Protein AF-A0AAU9JEW3-F1 (afdb_monomer_lite)

Secondary structure (DSSP, 8-state):
----TTHHHHHHHHHHHHHHHHHHTTSHHHHHHHHHHHHHHHHHTT---TTHHHHHHHHHHHHHHHHHTTSSHHHHHHHHHHHHHHHHHHHHHHHHHHGGG-------HHHHHHHHHHHHHHTTTS---THHHHHHHHHHTT-

Structure (mmCIF, N/CA/C/O backbone):
data_AF-A0AAU9JEW3-F1
#
_entry.id   AF-A0AAU9JEW3-F1
#
loop_
_atom_site.group_PDB
_atom_site.id
_atom_site.type_symbol
_atom_site.label_atom_id
_atom_site.label_alt_id
_atom_site.label_comp_id
_atom_site.label_asym_id
_atom_site.label_entity_id
_atom_site.label_seq_id
_atom_site.p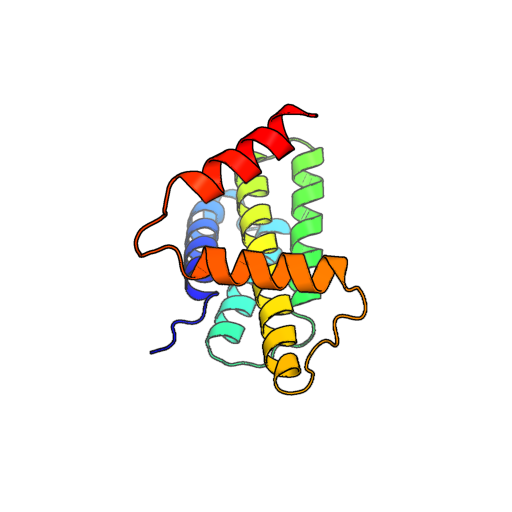dbx_PDB_ins_code
_atom_site.Cartn_x
_atom_site.Cartn_y
_atom_site.Cartn_z
_atom_site.occupancy
_atom_site.B_iso_or_equiv
_atom_site.auth_seq_id
_atom_site.auth_comp_id
_atom_site.auth_asym_id
_atom_site.auth_atom_id
_atom_site.pdbx_PDB_model_num
ATOM 1 N N . MET A 1 1 ? -24.764 0.173 7.557 1.00 39.03 1 MET A N 1
ATOM 2 C CA . MET A 1 1 ? -23.403 -0.131 8.058 1.00 39.03 1 MET A CA 1
ATOM 3 C C . MET A 1 1 ? -22.449 0.927 7.523 1.00 39.03 1 MET A C 1
ATOM 5 O O . MET A 1 1 ? -22.420 1.109 6.314 1.00 39.03 1 MET A O 1
ATOM 9 N N . ASN A 1 2 ? -21.706 1.641 8.375 1.00 51.50 2 ASN A N 1
ATOM 10 C CA . ASN A 1 2 ? -20.639 2.532 7.903 1.00 51.50 2 ASN A CA 1
ATOM 11 C C . ASN A 1 2 ? -19.535 1.662 7.288 1.00 51.50 2 ASN A C 1
ATOM 13 O O . ASN A 1 2 ? -18.776 1.022 8.013 1.00 51.50 2 ASN A O 1
ATOM 17 N N . VAL A 1 3 ? -19.497 1.566 5.959 1.00 65.50 3 VAL A N 1
ATOM 18 C CA . VAL A 1 3 ? -18.464 0.804 5.251 1.00 65.50 3 VAL A CA 1
ATOM 19 C C . VAL A 1 3 ? -17.124 1.476 5.537 1.00 65.50 3 VAL A C 1
ATOM 21 O O . VAL A 1 3 ? -16.977 2.676 5.312 1.00 65.50 3 VAL A O 1
ATOM 24 N N . ASN A 1 4 ? -16.159 0.720 6.071 1.00 74.69 4 ASN A N 1
ATOM 25 C CA . ASN A 1 4 ? -14.820 1.241 6.336 1.00 74.69 4 ASN A CA 1
ATOM 26 C C . ASN A 1 4 ? -14.258 1.829 5.026 1.00 74.69 4 ASN A C 1
ATOM 28 O O . ASN A 1 4 ? -14.234 1.109 4.021 1.00 74.69 4 ASN A O 1
ATOM 32 N N . PRO A 1 5 ? -13.810 3.098 5.008 1.00 79.31 5 PRO A N 1
ATOM 33 C CA . PRO A 1 5 ? -13.362 3.756 3.784 1.00 79.31 5 PRO A CA 1
ATOM 34 C C . PRO A 1 5 ? -12.201 3.029 3.099 1.00 79.31 5 PRO A C 1
ATOM 36 O O . PRO A 1 5 ? -12.035 3.206 1.906 1.00 79.31 5 PRO A O 1
ATOM 39 N N . LEU A 1 6 ? -11.454 2.181 3.820 1.00 88.12 6 LEU A N 1
ATOM 40 C CA . LEU A 1 6 ? -10.340 1.378 3.303 1.00 88.12 6 LEU A CA 1
ATOM 41 C C . LEU A 1 6 ? -10.756 0.048 2.653 1.00 88.12 6 LEU A C 1
ATOM 43 O O . LEU A 1 6 ? -9.907 -0.713 2.179 1.00 88.12 6 LEU A O 1
ATOM 47 N N . PHE A 1 7 ? -12.045 -0.295 2.667 1.00 88.25 7 PHE A N 1
ATOM 48 C CA . PHE A 1 7 ? -12.524 -1.574 2.143 1.00 88.25 7 PHE A CA 1
ATOM 49 C C . PHE A 1 7 ? -12.243 -1.730 0.642 1.00 88.25 7 PHE A C 1
ATOM 51 O O . PHE A 1 7 ? -11.858 -2.813 0.189 1.00 88.25 7 PHE A O 1
ATOM 58 N N . TYR A 1 8 ? -12.390 -0.648 -0.124 1.00 89.56 8 TYR A N 1
ATOM 59 C CA . TYR A 1 8 ? -12.108 -0.642 -1.558 1.00 89.56 8 TYR A CA 1
ATOM 60 C C . TYR A 1 8 ? -10.612 -0.800 -1.837 1.00 89.56 8 TYR A C 1
ATOM 62 O O . TYR A 1 8 ? -10.221 -1.634 -2.650 1.00 89.56 8 TYR A O 1
ATOM 70 N N . GLU A 1 9 ? -9.769 -0.083 -1.104 1.00 90.50 9 GLU A N 1
ATOM 71 C CA . GLU A 1 9 ? -8.313 -0.161 -1.178 1.00 90.50 9 GLU A CA 1
ATOM 72 C C . GLU A 1 9 ? -7.829 -1.579 -0.850 1.00 90.50 9 GLU A C 1
ATOM 74 O O . GLU A 1 9 ? -6.972 -2.121 -1.545 1.00 90.50 9 GLU A O 1
ATOM 79 N N . CYS A 1 10 ? -8.439 -2.240 0.136 1.00 92.44 10 CYS A N 1
ATOM 80 C CA . CYS A 1 10 ? -8.133 -3.630 0.472 1.00 92.44 10 CYS A CA 1
ATOM 81 C C . CYS A 1 10 ? -8.506 -4.608 -0.653 1.00 92.44 10 CYS A C 1
ATOM 83 O O . CYS A 1 10 ? -7.725 -5.509 -0.975 1.00 92.44 10 CYS A O 1
ATOM 85 N N . LYS A 1 11 ? -9.660 -4.414 -1.309 1.00 92.69 11 LYS A N 1
ATOM 86 C CA . LYS A 1 11 ? -10.037 -5.196 -2.500 1.00 92.69 11 LYS A CA 1
ATOM 87 C C . LYS A 1 11 ? -9.059 -4.984 -3.657 1.00 92.69 11 LYS A C 1
ATOM 89 O O . LYS A 1 11 ? -8.662 -5.965 -4.286 1.00 92.69 11 LYS A O 1
ATOM 94 N N . LEU A 1 12 ? -8.649 -3.741 -3.911 1.00 92.62 12 LEU A N 1
ATOM 95 C CA . LEU A 1 12 ? -7.688 -3.408 -4.966 1.00 92.62 12 LEU A CA 1
ATOM 96 C C . LEU A 1 12 ? -6.325 -4.052 -4.699 1.00 92.62 12 LEU A C 1
ATOM 98 O O . LEU A 1 12 ? -5.802 -4.749 -5.567 1.00 92.62 12 LEU A O 1
ATOM 102 N N . ILE A 1 13 ? -5.787 -3.916 -3.482 1.00 93.56 13 ILE A N 1
ATOM 103 C CA . ILE A 1 13 ? -4.533 -4.581 -3.103 1.00 93.56 13 ILE A CA 1
ATOM 104 C C . ILE A 1 13 ? -4.650 -6.094 -3.277 1.00 93.56 13 ILE A C 1
ATOM 106 O O . ILE A 1 13 ? -3.745 -6.705 -3.842 1.00 93.56 13 ILE A O 1
ATOM 110 N N . LYS A 1 14 ? -5.759 -6.710 -2.841 1.00 94.75 14 LYS A N 1
ATOM 111 C CA . LYS A 1 14 ? -5.986 -8.149 -3.028 1.00 94.75 14 LYS A CA 1
ATOM 112 C C . LYS A 1 14 ? -5.861 -8.528 -4.506 1.00 94.75 14 LYS A C 1
ATOM 114 O O . LYS A 1 14 ? -5.120 -9.449 -4.830 1.00 94.75 14 LYS A O 1
ATOM 119 N N . GLN A 1 15 ? -6.545 -7.818 -5.403 1.00 93.62 15 GLN A N 1
ATOM 120 C CA . GLN A 1 15 ? -6.475 -8.088 -6.844 1.00 93.62 15 GLN A CA 1
ATOM 121 C C . GLN A 1 15 ? -5.048 -7.963 -7.388 1.00 93.62 15 GLN A C 1
ATOM 123 O O . GLN A 1 15 ? -4.604 -8.833 -8.138 1.00 93.62 15 GLN A O 1
ATOM 128 N N . VAL A 1 16 ? -4.312 -6.928 -6.976 1.00 91.75 16 VAL A N 1
ATOM 129 C CA . VAL A 1 16 ? -2.918 -6.722 -7.389 1.00 91.75 16 VAL A CA 1
ATOM 130 C C . VAL A 1 16 ? -2.016 -7.851 -6.881 1.00 91.75 16 VAL A C 1
ATOM 132 O O . VAL A 1 16 ? -1.235 -8.401 -7.653 1.00 91.75 16 VAL A O 1
ATOM 135 N N . VAL A 1 17 ? -2.179 -8.275 -5.624 1.00 93.50 17 VAL A N 1
ATOM 136 C CA . VAL A 1 17 ? -1.469 -9.425 -5.046 1.00 93.50 17 VAL A CA 1
ATOM 137 C C . VAL A 1 17 ? -1.702 -10.690 -5.869 1.00 93.50 17 VAL A C 1
ATOM 139 O O . VAL A 1 17 ? -0.741 -11.372 -6.212 1.00 93.50 17 VAL A O 1
ATOM 142 N N . TYR A 1 18 ? -2.952 -11.014 -6.215 1.00 92.88 18 TYR A N 1
ATOM 143 C CA . TYR A 1 18 ? -3.239 -12.218 -7.003 1.00 92.88 18 TYR A CA 1
ATOM 144 C C . TYR A 1 18 ? -2.639 -12.146 -8.408 1.00 92.88 18 TYR A C 1
ATOM 146 O O . TYR A 1 18 ? -2.052 -13.129 -8.855 1.00 92.88 18 TYR A O 1
ATOM 154 N N . LYS A 1 19 ? -2.729 -10.990 -9.078 1.00 90.88 19 LYS A N 1
ATOM 155 C CA . LYS A 1 19 ? -2.162 -10.809 -10.422 1.00 90.88 19 LYS A CA 1
ATOM 156 C C . LYS A 1 19 ? -0.635 -10.900 -10.436 1.00 90.88 19 LYS A C 1
ATOM 158 O O . LYS A 1 19 ? -0.072 -11.493 -11.348 1.00 90.88 19 LYS A O 1
ATOM 163 N N . LEU A 1 20 ? 0.036 -10.353 -9.423 1.00 87.75 20 LEU A N 1
ATOM 164 C CA . LEU A 1 20 ? 1.501 -10.315 -9.364 1.00 87.75 20 LEU A CA 1
ATOM 165 C C . LEU A 1 20 ? 2.128 -11.547 -8.701 1.00 87.75 20 LEU A C 1
ATOM 167 O O . LEU A 1 20 ? 3.344 -11.707 -8.767 1.00 87.75 20 LEU A O 1
ATOM 171 N N . LYS A 1 21 ? 1.334 -12.437 -8.086 1.00 90.50 21 LYS A N 1
ATOM 172 C CA . LYS A 1 21 ? 1.835 -13.597 -7.326 1.00 90.50 21 LYS A CA 1
ATOM 173 C C . LYS A 1 21 ? 2.787 -14.476 -8.132 1.00 90.50 21 LYS A C 1
ATOM 175 O O . LYS A 1 21 ? 3.828 -14.866 -7.616 1.00 90.50 21 LYS A O 1
ATOM 180 N N . ASN A 1 22 ? 2.446 -14.776 -9.380 1.00 87.31 22 ASN A N 1
ATOM 181 C CA . ASN A 1 22 ? 3.248 -15.688 -10.196 1.00 87.31 22 ASN A CA 1
ATOM 182 C C . ASN A 1 22 ? 4.517 -15.017 -10.743 1.00 87.31 22 ASN A C 1
ATOM 184 O O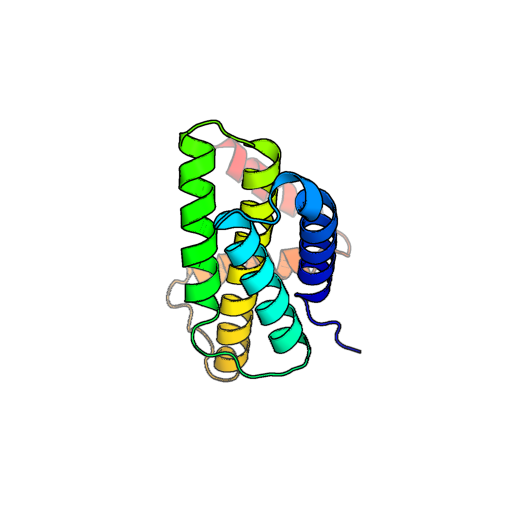 . ASN A 1 22 ? 5.528 -15.685 -10.914 1.00 87.31 22 ASN A O 1
ATOM 188 N N . GLN A 1 23 ? 4.480 -13.701 -10.969 1.00 84.88 23 GLN A N 1
ATOM 189 C CA . GLN A 1 23 ? 5.610 -12.944 -11.521 1.00 84.88 23 GLN A CA 1
ATOM 190 C C . GLN A 1 23 ? 6.605 -12.505 -10.442 1.00 84.88 23 GLN A C 1
ATOM 192 O O . GLN A 1 23 ? 7.812 -12.542 -10.650 1.00 84.88 23 GLN A O 1
ATOM 197 N N . LEU A 1 24 ? 6.104 -12.082 -9.280 1.00 84.25 24 LEU A N 1
ATOM 198 C CA . LEU A 1 24 ? 6.898 -11.430 -8.239 1.00 84.25 24 LEU A CA 1
ATOM 199 C C . LEU A 1 24 ? 6.870 -12.180 -6.906 1.00 84.25 24 LEU A C 1
ATOM 201 O O . LEU A 1 24 ? 7.450 -11.705 -5.942 1.00 84.25 24 LEU A O 1
ATOM 205 N N . GLY A 1 25 ? 6.249 -13.359 -6.820 1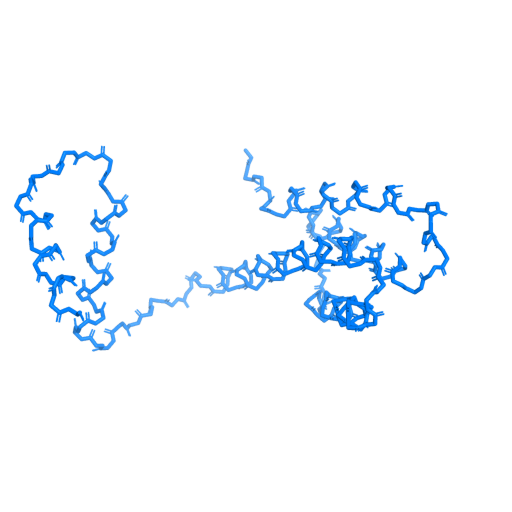.00 85.62 25 GLY A N 1
ATOM 206 C CA . GLY A 1 25 ? 5.944 -14.043 -5.555 1.00 85.62 25 GLY A CA 1
ATOM 207 C C . GLY A 1 25 ? 7.108 -14.221 -4.572 1.00 85.62 25 GLY A C 1
ATOM 208 O O . GLY A 1 25 ? 6.885 -14.291 -3.363 1.00 85.62 25 GLY A O 1
ATOM 209 N N . ARG A 1 26 ? 8.349 -14.281 -5.071 1.00 88.56 26 ARG A N 1
ATOM 210 C CA . ARG A 1 26 ? 9.566 -14.445 -4.259 1.00 88.56 26 ARG A CA 1
ATOM 211 C C . ARG A 1 26 ? 10.322 -13.139 -3.987 1.00 88.56 26 ARG A C 1
ATOM 213 O O . ARG A 1 26 ? 11.252 -13.160 -3.183 1.00 88.56 26 ARG A O 1
ATOM 220 N N . THR A 1 27 ? 9.938 -12.024 -4.609 1.00 87.81 27 THR A N 1
ATOM 221 C CA . THR A 1 27 ? 10.649 -10.743 -4.498 1.00 87.81 27 THR A CA 1
ATOM 222 C C . THR A 1 27 ? 10.343 -10.026 -3.186 1.00 87.81 27 THR A C 1
ATOM 224 O O . THR A 1 27 ? 9.290 -10.215 -2.566 1.00 87.81 27 THR A O 1
ATOM 227 N N . LEU A 1 28 ? 11.267 -9.162 -2.759 1.00 88.44 28 LEU A N 1
ATOM 228 C CA . LEU A 1 28 ? 11.092 -8.324 -1.572 1.00 88.44 28 LEU A CA 1
ATOM 229 C C . LEU A 1 28 ? 9.849 -7.431 -1.692 1.00 88.44 28 LEU A C 1
ATOM 231 O O . LEU A 1 28 ? 9.099 -7.275 -0.731 1.00 88.44 28 LEU A O 1
ATOM 235 N N . GLN A 1 29 ? 9.596 -6.886 -2.881 1.00 88.31 29 GLN A N 1
ATOM 236 C CA . GLN A 1 29 ? 8.477 -5.984 -3.135 1.00 88.31 29 GLN A CA 1
ATOM 237 C C . GLN A 1 29 ? 7.138 -6.703 -3.001 1.00 88.31 29 GLN A C 1
ATOM 239 O O . GLN A 1 29 ? 6.205 -6.158 -2.416 1.00 88.31 29 GLN A O 1
ATOM 244 N N . PHE A 1 30 ? 7.048 -7.956 -3.455 1.00 89.94 30 PHE A N 1
ATOM 245 C CA . PHE A 1 30 ? 5.843 -8.754 -3.251 1.00 89.94 30 PHE A CA 1
ATOM 246 C C . PHE A 1 30 ? 5.629 -9.121 -1.781 1.00 89.94 30 PHE A C 1
ATOM 248 O O . PHE A 1 30 ? 4.494 -9.093 -1.304 1.00 89.94 30 PHE A O 1
ATOM 255 N N . ARG A 1 31 ? 6.700 -9.412 -1.028 1.00 92.94 31 ARG A N 1
ATOM 256 C CA . ARG A 1 31 ? 6.604 -9.629 0.427 1.00 92.94 31 ARG A CA 1
ATOM 257 C C . ARG A 1 31 ? 6.075 -8.383 1.140 1.00 92.94 31 ARG A C 1
ATOM 259 O O . ARG A 1 31 ? 5.141 -8.506 1.929 1.00 92.94 31 ARG A O 1
ATOM 266 N N . LYS A 1 32 ? 6.599 -7.197 0.804 1.00 93.75 32 LYS A N 1
ATOM 267 C CA . LYS A 1 32 ? 6.128 -5.902 1.326 1.00 93.75 32 LYS A CA 1
ATOM 268 C C . LYS A 1 32 ? 4.670 -5.620 0.933 1.00 93.75 32 LYS A C 1
ATOM 270 O O . LYS A 1 32 ? 3.866 -5.262 1.787 1.00 93.75 32 LYS A O 1
ATOM 275 N N . LEU A 1 33 ? 4.281 -5.887 -0.316 1.00 93.81 33 LEU A N 1
ATOM 276 C CA . LEU A 1 33 ? 2.886 -5.792 -0.771 1.00 93.81 33 LEU A CA 1
ATOM 277 C C . LEU A 1 33 ? 1.949 -6.717 0.015 1.00 93.81 33 LEU A C 1
ATOM 279 O O . LEU A 1 33 ? 0.878 -6.305 0.461 1.00 93.81 33 LEU A O 1
ATOM 283 N N . MET A 1 34 ? 2.360 -7.966 0.221 1.00 94.81 34 MET A N 1
ATOM 284 C CA . MET A 1 34 ? 1.604 -8.935 1.006 1.00 94.81 34 MET A CA 1
ATOM 285 C C . MET A 1 34 ? 1.501 -8.521 2.481 1.00 94.81 34 MET A C 1
ATOM 287 O O . MET A 1 34 ? 0.466 -8.746 3.109 1.00 94.81 34 MET A O 1
ATOM 291 N N . GLN A 1 35 ? 2.555 -7.920 3.039 1.00 94.88 35 GLN A N 1
ATOM 292 C CA . GLN A 1 35 ? 2.550 -7.369 4.391 1.00 94.88 35 GLN A CA 1
ATOM 293 C C . GLN A 1 35 ? 1.521 -6.243 4.504 1.00 94.88 35 GLN A C 1
ATOM 295 O O . GLN A 1 35 ? 0.625 -6.350 5.336 1.00 94.88 35 GLN A O 1
ATOM 300 N N . VAL A 1 36 ? 1.559 -5.242 3.616 1.00 95.06 36 VAL A N 1
ATOM 301 C CA . VAL A 1 36 ? 0.566 -4.152 3.593 1.00 95.06 36 VAL A CA 1
ATOM 302 C C . VAL A 1 36 ? -0.854 -4.707 3.457 1.00 95.06 36 VAL A C 1
ATOM 304 O O . VAL A 1 36 ? -1.734 -4.307 4.214 1.00 95.06 36 VAL A O 1
ATOM 307 N N . TYR A 1 37 ? -1.083 -5.682 2.571 1.00 95.69 37 TYR A N 1
ATOM 308 C CA . TYR A 1 37 ? -2.385 -6.344 2.429 1.00 95.69 37 TYR A CA 1
ATOM 309 C C . TYR A 1 37 ? -2.879 -6.981 3.737 1.00 95.69 37 TYR A C 1
ATOM 311 O O . TYR A 1 37 ? -4.013 -6.748 4.161 1.00 95.69 37 TYR A O 1
ATOM 319 N N . LYS A 1 38 ? -2.040 -7.798 4.385 1.00 94.94 38 LYS A N 1
ATOM 320 C CA . LYS A 1 38 ? -2.389 -8.492 5.634 1.00 94.94 38 LYS A CA 1
ATOM 321 C C . LYS A 1 38 ? -2.658 -7.503 6.764 1.00 94.94 38 LYS A C 1
ATOM 323 O O . LYS A 1 38 ? -3.631 -7.672 7.497 1.00 94.94 38 LYS A O 1
ATOM 328 N N . THR A 1 39 ? -1.820 -6.480 6.881 1.00 94.44 39 THR A N 1
ATOM 329 C CA . THR A 1 39 ? -1.948 -5.417 7.878 1.00 94.44 39 THR A CA 1
ATOM 330 C C . THR A 1 39 ? -3.234 -4.622 7.654 1.00 94.44 39 THR A C 1
ATOM 332 O O . THR A 1 39 ? -4.035 -4.484 8.573 1.00 94.44 39 THR A O 1
ATOM 335 N N . LEU A 1 40 ? -3.528 -4.225 6.413 1.00 93.25 40 LEU A N 1
ATOM 336 C CA . LEU A 1 40 ? -4.771 -3.536 6.063 1.00 93.25 40 LEU A CA 1
ATOM 337 C C . LEU A 1 40 ? -6.012 -4.378 6.374 1.00 93.25 40 LEU A C 1
ATOM 339 O O . LEU A 1 40 ? -6.993 -3.866 6.908 1.00 93.25 40 LEU A O 1
ATOM 343 N N . LYS A 1 41 ? -5.967 -5.682 6.078 1.00 94.06 41 LYS A N 1
ATOM 344 C CA . LYS A 1 41 ? -7.058 -6.608 6.397 1.00 94.06 41 LYS A CA 1
ATOM 345 C C . LYS A 1 41 ? -7.319 -6.663 7.905 1.00 94.06 41 LYS A C 1
ATOM 347 O O . LYS A 1 41 ? -8.469 -6.547 8.311 1.00 94.06 41 LYS A O 1
ATOM 352 N N . LYS A 1 42 ? -6.266 -6.797 8.721 1.00 91.62 42 LYS A N 1
ATOM 353 C CA . LYS A 1 42 ? -6.368 -6.780 10.190 1.00 91.62 42 LYS A CA 1
ATOM 354 C C . LYS A 1 42 ? -6.931 -5.451 10.705 1.00 91.62 42 LYS A C 1
ATOM 356 O O . LYS A 1 42 ? -7.836 -5.466 11.533 1.00 91.62 42 LYS A O 1
ATOM 361 N N . TYR A 1 43 ? -6.461 -4.328 10.162 1.00 89.75 43 TYR A N 1
ATOM 362 C CA . TYR A 1 43 ? -6.941 -2.993 10.527 1.00 89.75 43 TYR A CA 1
ATOM 363 C C . TYR A 1 43 ? -8.441 -2.822 10.241 1.00 89.75 43 TYR A C 1
ATOM 365 O O . TYR A 1 43 ? -9.192 -2.339 11.083 1.00 89.75 43 TYR A O 1
ATOM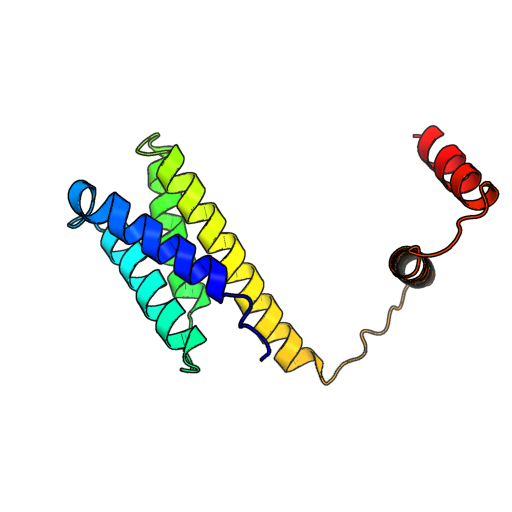 373 N N . ILE A 1 44 ? -8.915 -3.276 9.074 1.00 88.62 44 ILE A N 1
ATOM 374 C CA . ILE A 1 44 ? -10.344 -3.227 8.716 1.00 88.62 44 ILE A CA 1
ATOM 375 C C . ILE A 1 44 ? -11.187 -4.134 9.622 1.00 88.62 44 ILE A C 1
ATOM 377 O O . ILE A 1 44 ? -12.322 -3.781 9.935 1.00 88.62 44 ILE A O 1
ATOM 381 N N . SER A 1 45 ? -10.634 -5.265 10.069 1.00 87.25 45 SER A N 1
ATOM 382 C CA . SER A 1 45 ? -11.253 -6.147 11.067 1.00 87.25 45 SER A CA 1
ATOM 383 C C . SER A 1 45 ? -11.288 -5.561 12.486 1.00 87.25 45 SER A C 1
ATOM 385 O O . SER A 1 45 ? -11.822 -6.214 13.376 1.00 87.25 45 SER A O 1
ATOM 387 N N . GLY A 1 46 ? -10.749 -4.357 12.707 1.00 84.38 46 GLY A N 1
ATOM 388 C CA . GLY A 1 46 ? -10.771 -3.670 13.999 1.00 84.3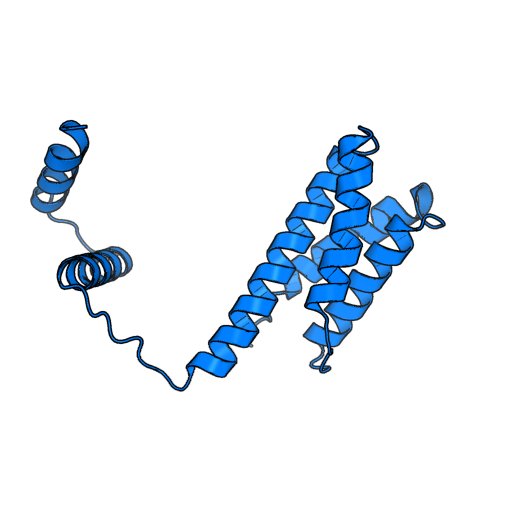8 46 GLY A CA 1
ATOM 389 C C . GLY A 1 46 ? -9.552 -3.927 14.885 1.00 84.38 46 GLY A C 1
ATOM 390 O O . GLY A 1 46 ? -9.563 -3.513 16.038 1.00 84.38 46 GLY A O 1
ATOM 391 N N . ALA A 1 47 ? -8.505 -4.585 14.376 1.00 86.06 47 ALA A N 1
ATOM 392 C CA . ALA A 1 47 ? -7.262 -4.732 15.127 1.00 86.06 47 ALA A CA 1
ATOM 393 C C . ALA A 1 47 ? -6.525 -3.388 15.222 1.00 86.06 47 ALA A C 1
ATOM 395 O O . ALA A 1 47 ? -6.364 -2.690 14.215 1.00 86.06 47 ALA A O 1
ATOM 396 N N . GLU A 1 48 ? -6.022 -3.060 16.411 1.00 82.19 48 GLU A N 1
ATOM 397 C CA . GLU A 1 48 ? -5.073 -1.964 16.579 1.00 82.19 48 GLU A CA 1
ATOM 398 C C . GLU A 1 48 ? -3.724 -2.368 15.981 1.00 82.19 48 GLU A C 1
ATOM 400 O O . GLU A 1 48 ? -3.218 -3.468 16.207 1.00 82.19 48 GLU A O 1
ATOM 405 N N . ILE A 1 49 ? -3.178 -1.493 15.137 1.00 85.75 49 ILE A N 1
ATOM 406 C CA . ILE A 1 49 ? -1.899 -1.717 14.471 1.00 85.75 49 ILE A CA 1
ATOM 407 C C . ILE A 1 49 ? -1.020 -0.511 14.726 1.00 85.75 49 ILE A C 1
ATOM 409 O O . ILE A 1 49 ? -1.190 0.549 14.109 1.00 85.75 49 ILE A O 1
ATOM 413 N N . ASP A 1 50 ? -0.053 -0.711 15.609 1.00 81.06 50 ASP A N 1
ATOM 414 C CA . ASP A 1 50 ? 0.996 0.258 15.859 1.00 81.06 50 ASP A CA 1
ATOM 415 C C . ASP A 1 50 ? 1.846 0.444 14.603 1.00 81.06 50 ASP A C 1
ATOM 417 O O . ASP A 1 50 ? 2.157 -0.504 13.879 1.00 81.06 50 ASP A O 1
ATOM 421 N N . ASN A 1 51 ? 2.200 1.697 14.319 1.00 85.44 51 ASN A N 1
ATOM 422 C CA . ASN A 1 51 ? 3.099 2.068 13.224 1.00 85.44 51 ASN A CA 1
ATOM 423 C C . ASN A 1 51 ? 2.660 1.598 11.823 1.00 85.44 51 ASN A C 1
ATOM 425 O O . ASN A 1 51 ? 3.497 1.400 10.943 1.00 85.44 51 ASN A O 1
ATOM 429 N N . PHE A 1 52 ? 1.351 1.460 11.565 1.00 88.75 52 PHE A N 1
ATOM 430 C CA . PHE A 1 52 ? 0.871 1.091 10.225 1.00 88.75 52 PHE A CA 1
ATOM 431 C C . PHE A 1 52 ? 1.332 2.086 9.135 1.00 88.75 52 PHE A C 1
ATOM 433 O O . PHE A 1 52 ? 1.615 1.692 8.007 1.00 88.75 52 PHE A O 1
ATOM 440 N N . GLU A 1 53 ? 1.481 3.363 9.482 1.00 89.25 53 GLU A N 1
ATOM 441 C CA . GLU A 1 53 ? 2.059 4.393 8.606 1.00 89.25 53 GLU A CA 1
ATOM 442 C C . GLU A 1 53 ? 3.472 4.013 8.137 1.00 89.25 53 GLU A C 1
ATOM 444 O O . GLU A 1 53 ? 3.707 3.957 6.932 1.00 89.25 53 GLU A O 1
ATOM 449 N N . ASN A 1 54 ? 4.356 3.624 9.060 1.00 91.44 54 ASN A N 1
ATOM 450 C CA . ASN A 1 54 ? 5.730 3.226 8.743 1.00 91.44 54 ASN A CA 1
ATOM 451 C C . ASN A 1 54 ? 5.766 1.990 7.832 1.00 91.44 54 ASN A C 1
ATOM 453 O O . ASN A 1 54 ? 6.534 1.946 6.877 1.00 91.44 54 ASN A O 1
ATOM 457 N N . ILE A 1 55 ? 4.884 1.007 8.069 1.00 92.12 55 ILE A N 1
ATOM 458 C CA . ILE A 1 55 ? 4.778 -0.191 7.213 1.00 92.12 55 ILE A CA 1
ATOM 459 C C . ILE A 1 55 ? 4.453 0.205 5.763 1.00 92.12 55 ILE A C 1
ATOM 461 O O . ILE A 1 55 ? 4.969 -0.399 4.820 1.00 92.12 55 ILE A O 1
ATOM 465 N N . ILE A 1 56 ? 3.588 1.204 5.569 1.00 92.81 56 ILE A N 1
ATOM 466 C CA . ILE A 1 56 ? 3.220 1.693 4.236 1.00 92.81 56 ILE A CA 1
ATOM 467 C C . ILE A 1 56 ? 4.375 2.481 3.611 1.00 92.81 56 ILE A C 1
ATOM 469 O O . ILE A 1 56 ? 4.680 2.257 2.440 1.00 92.81 56 ILE A O 1
ATOM 473 N N . GLU A 1 57 ? 5.032 3.361 4.367 1.00 92.50 57 GLU A N 1
ATOM 474 C CA . GLU A 1 57 ? 6.166 4.163 3.889 1.00 92.50 57 GLU A CA 1
ATOM 475 C C . GLU A 1 57 ? 7.344 3.284 3.448 1.00 92.50 57 GLU A C 1
ATOM 477 O O . GLU A 1 57 ? 7.831 3.411 2.324 1.00 92.50 57 GLU A O 1
ATOM 482 N N . GLU A 1 58 ? 7.745 2.308 4.265 1.00 91.75 58 GLU A N 1
ATOM 483 C CA . GLU A 1 58 ? 8.811 1.363 3.919 1.00 91.75 58 GLU A CA 1
ATOM 484 C C . GLU A 1 58 ? 8.474 0.522 2.680 1.00 91.75 58 GLU A C 1
ATOM 486 O O . GLU A 1 58 ? 9.360 0.145 1.896 1.00 91.75 58 GLU A O 1
ATOM 491 N N . ALA A 1 59 ? 7.192 0.192 2.495 1.00 93.19 59 ALA A N 1
ATOM 492 C CA . ALA A 1 59 ? 6.715 -0.494 1.305 1.00 93.19 59 ALA A CA 1
ATOM 493 C C . ALA A 1 59 ? 6.762 0.420 0.072 1.00 93.19 59 ALA A C 1
ATOM 495 O O . ALA A 1 59 ? 7.226 -0.014 -0.985 1.00 93.19 59 ALA A O 1
ATOM 496 N N . ALA A 1 60 ? 6.346 1.680 0.211 1.00 92.56 60 ALA A N 1
ATOM 497 C CA . ALA A 1 60 ? 6.349 2.682 -0.848 1.00 92.56 60 ALA A CA 1
ATOM 498 C C . ALA A 1 60 ? 7.764 2.999 -1.349 1.00 92.56 60 ALA A C 1
ATOM 500 O O . ALA A 1 60 ? 7.985 2.992 -2.560 1.00 92.56 60 ALA A O 1
ATOM 501 N N . MET A 1 61 ? 8.735 3.175 -0.447 1.00 90.44 61 MET A N 1
ATOM 502 C CA . MET A 1 61 ? 10.130 3.455 -0.819 1.00 90.44 61 MET A CA 1
ATOM 503 C C . MET A 1 61 ? 10.700 2.384 -1.754 1.00 90.44 61 MET A C 1
ATOM 505 O O . MET A 1 61 ? 11.265 2.699 -2.797 1.00 90.44 61 MET A O 1
ATOM 509 N N . SER A 1 62 ? 10.428 1.106 -1.467 1.00 88.31 62 SER A N 1
ATOM 510 C CA . SER A 1 62 ? 10.895 0.007 -2.326 1.00 88.31 62 SER A CA 1
ATOM 511 C C . SER A 1 62 ? 10.298 0.006 -3.740 1.00 88.31 62 SER A C 1
ATOM 513 O O . SER A 1 62 ? 10.877 -0.588 -4.648 1.00 88.31 62 SER A O 1
ATOM 515 N N . LEU A 1 63 ? 9.139 0.644 -3.937 1.00 87.88 63 LEU A N 1
ATOM 516 C CA . LEU A 1 63 ? 8.502 0.800 -5.247 1.00 87.88 63 LEU A CA 1
ATOM 517 C C . LEU A 1 63 ? 9.035 2.026 -5.981 1.00 87.88 63 LEU A C 1
ATOM 519 O O . LEU A 1 63 ? 9.221 1.968 -7.194 1.00 87.88 63 LEU A O 1
ATOM 523 N N . ILE A 1 64 ? 9.307 3.111 -5.254 1.00 88.38 64 ILE A N 1
ATOM 524 C CA . ILE A 1 64 ? 9.929 4.318 -5.802 1.00 88.38 64 ILE A CA 1
ATOM 525 C C . ILE A 1 64 ? 11.294 3.970 -6.402 1.00 88.38 64 ILE A C 1
ATOM 527 O O . ILE A 1 64 ? 11.570 4.371 -7.533 1.00 88.38 64 ILE A O 1
ATOM 531 N N . ASP A 1 65 ? 12.096 3.153 -5.719 1.00 85.88 65 ASP A N 1
ATOM 532 C CA . ASP A 1 65 ? 13.386 2.684 -6.237 1.00 85.88 65 ASP A CA 1
ATOM 533 C C . ASP A 1 65 ? 13.241 1.908 -7.558 1.00 85.88 65 ASP A C 1
ATOM 535 O O . ASP A 1 65 ? 14.034 2.082 -8.485 1.00 85.88 65 ASP A O 1
ATOM 539 N N . LEU A 1 66 ? 12.204 1.070 -7.684 1.00 84.12 66 LEU A N 1
ATOM 540 C CA . LEU A 1 66 ? 11.927 0.330 -8.920 1.00 84.12 66 LEU A CA 1
ATOM 541 C C . LEU A 1 66 ? 11.464 1.241 -10.061 1.00 84.12 66 LEU A C 1
ATOM 543 O O . LEU A 1 66 ? 11.887 1.051 -11.203 1.00 84.12 66 LEU A O 1
ATOM 547 N N . ILE A 1 67 ? 10.634 2.241 -9.755 1.00 85.56 67 ILE A N 1
ATOM 548 C CA . 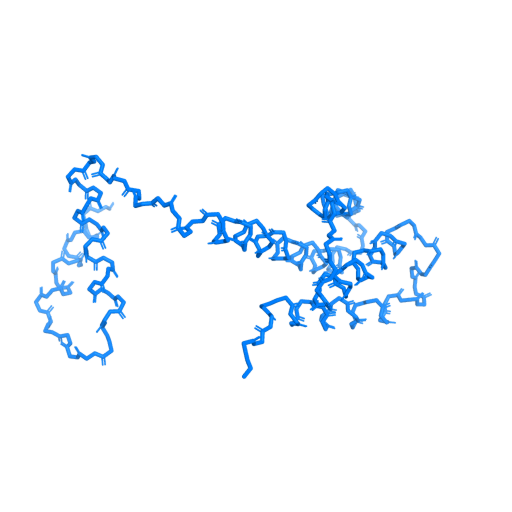ILE A 1 67 ? 10.174 3.238 -10.728 1.00 85.56 67 ILE A CA 1
ATOM 549 C C . ILE A 1 67 ? 11.366 4.032 -11.268 1.00 85.56 67 ILE A C 1
ATOM 551 O O . ILE A 1 67 ? 11.482 4.184 -12.484 1.00 85.56 67 ILE A O 1
ATOM 555 N N . HIS A 1 68 ? 12.280 4.470 -10.396 1.00 85.06 68 HIS A N 1
ATOM 556 C CA . HIS A 1 68 ? 13.502 5.173 -10.802 1.00 85.06 68 HIS A CA 1
ATOM 557 C C . HIS A 1 68 ? 14.389 4.308 -11.703 1.00 85.06 68 HIS A C 1
ATOM 559 O O . HIS A 1 68 ? 14.945 4.799 -12.683 1.00 85.06 68 HIS A O 1
ATOM 565 N N . ARG A 1 69 ? 14.454 2.998 -11.437 1.00 86.56 69 ARG A N 1
ATOM 566 C CA . ARG A 1 69 ? 15.147 2.016 -12.290 1.00 86.56 69 ARG A CA 1
ATOM 567 C C . ARG A 1 69 ? 14.377 1.645 -13.566 1.00 86.56 69 ARG A C 1
ATOM 569 O O . ARG A 1 69 ? 14.842 0.794 -14.315 1.00 86.56 69 ARG A O 1
ATOM 576 N N . ARG A 1 70 ? 13.219 2.269 -13.827 1.00 84.56 70 ARG A N 1
ATOM 577 C CA . ARG A 1 70 ? 12.329 2.027 -14.982 1.00 84.56 70 ARG A CA 1
ATOM 578 C C . ARG A 1 70 ? 11.839 0.577 -15.101 1.00 84.56 70 ARG A C 1
ATOM 580 O O . ARG A 1 70 ? 11.543 0.100 -16.194 1.00 84.56 70 ARG A O 1
ATOM 587 N N . LEU A 1 71 ? 11.722 -0.127 -13.974 1.00 74.56 71 LEU A N 1
ATOM 588 C CA . LEU A 1 71 ? 11.239 -1.506 -13.919 1.00 74.56 71 LEU A CA 1
ATOM 589 C C . LEU A 1 71 ? 9.774 -1.543 -13.491 1.00 74.56 71 LEU A C 1
ATOM 591 O O . LEU A 1 71 ? 9.405 -0.966 -12.469 1.00 74.56 71 LEU A O 1
ATOM 595 N N . LEU A 1 72 ? 8.942 -2.278 -14.241 1.00 76.38 72 LEU A N 1
ATOM 596 C CA . LEU A 1 72 ? 7.536 -2.540 -13.892 1.00 76.38 72 LEU A CA 1
ATOM 597 C C . LEU A 1 72 ? 6.750 -1.259 -13.553 1.00 76.38 72 LEU A C 1
ATOM 599 O O . LEU A 1 72 ? 5.859 -1.274 -12.699 1.00 76.38 72 LEU A O 1
ATOM 603 N N . THR A 1 73 ? 7.085 -0.149 -14.218 1.00 77.38 73 THR A N 1
ATOM 604 C CA . THR A 1 73 ? 6.610 1.201 -13.891 1.00 77.38 73 THR A CA 1
ATOM 605 C C . THR A 1 73 ? 5.087 1.288 -13.760 1.00 77.38 73 THR A C 1
ATOM 607 O O . THR A 1 73 ? 4.632 1.824 -12.753 1.00 77.38 73 THR A O 1
ATOM 610 N N . PRO A 1 74 ? 4.266 0.704 -14.659 1.00 85.00 74 PRO A N 1
ATOM 611 C CA . PRO A 1 74 ? 2.810 0.795 -14.530 1.00 85.00 74 PRO A CA 1
ATOM 612 C C . PRO A 1 74 ? 2.274 0.122 -13.259 1.00 85.00 74 PRO A C 1
ATOM 614 O O . PRO A 1 74 ? 1.426 0.679 -12.561 1.00 85.00 74 PRO A O 1
ATOM 617 N N . ALA A 1 75 ? 2.795 -1.062 -12.923 1.00 85.81 75 ALA A N 1
ATOM 618 C CA . ALA A 1 75 ? 2.378 -1.799 -11.735 1.00 85.81 75 ALA A CA 1
ATOM 619 C C . ALA A 1 75 ? 2.849 -1.099 -10.454 1.00 85.81 75 ALA A C 1
ATOM 621 O O . ALA A 1 75 ? 2.068 -0.944 -9.516 1.00 85.81 75 ALA A O 1
ATOM 622 N N . CYS A 1 76 ? 4.098 -0.625 -10.428 1.00 87.38 76 CYS A N 1
ATOM 623 C CA . CYS A 1 76 ? 4.651 0.079 -9.275 1.00 87.38 76 CYS A CA 1
ATOM 624 C C . CYS A 1 76 ? 3.926 1.409 -9.021 1.00 87.38 76 CYS A C 1
ATOM 626 O O . CYS A 1 76 ? 3.570 1.686 -7.878 1.00 87.38 76 CYS A O 1
ATOM 628 N N . SER A 1 77 ? 3.617 2.185 -10.067 1.00 88.88 77 SER A N 1
ATOM 629 C CA . SER A 1 77 ? 2.857 3.439 -9.956 1.00 88.88 77 SER A CA 1
ATOM 630 C C . SER A 1 77 ? 1.428 3.223 -9.452 1.00 88.88 77 SER A C 1
ATOM 632 O O . SER A 1 77 ? 0.933 3.996 -8.627 1.00 88.88 77 SER A O 1
ATOM 634 N N . LEU A 1 78 ? 0.766 2.149 -9.901 1.00 90.31 78 LEU A N 1
ATOM 635 C CA . LEU A 1 78 ? -0.558 1.776 -9.403 1.00 90.31 78 LEU A CA 1
ATOM 636 C C . LEU A 1 78 ? -0.511 1.419 -7.912 1.00 90.31 78 LEU A C 1
ATOM 638 O O . LEU A 1 78 ? -1.316 1.930 -7.134 1.00 90.31 78 LEU A O 1
ATOM 642 N N . ILE A 1 79 ? 0.437 0.571 -7.500 1.00 91.88 79 ILE A N 1
ATOM 643 C CA . ILE A 1 79 ? 0.580 0.177 -6.091 1.00 91.88 79 ILE A CA 1
ATOM 644 C C . ILE A 1 79 ? 0.893 1.401 -5.223 1.00 91.88 79 ILE A C 1
ATOM 646 O O . ILE A 1 79 ? 0.271 1.577 -4.176 1.00 91.88 79 ILE A O 1
ATOM 650 N N . LEU A 1 80 ? 1.794 2.275 -5.677 1.00 93.25 80 LEU A N 1
ATOM 651 C CA . LEU A 1 80 ? 2.164 3.494 -4.961 1.00 93.25 80 LEU A CA 1
ATOM 652 C C . LEU A 1 80 ? 0.958 4.425 -4.760 1.00 93.25 80 LEU A C 1
ATOM 654 O O . LEU A 1 80 ? 0.764 4.969 -3.674 1.00 93.25 80 LEU A O 1
ATOM 658 N N . SER A 1 81 ? 0.096 4.544 -5.773 1.00 92.38 81 SER A N 1
ATOM 659 C CA . SER A 1 81 ? -1.145 5.326 -5.696 1.00 92.38 81 SER A CA 1
ATOM 660 C C . SER A 1 81 ? -2.137 4.744 -4.679 1.00 92.38 81 SER A C 1
ATOM 662 O O . SER A 1 81 ? -2.783 5.486 -3.936 1.00 92.38 81 SER A O 1
ATOM 664 N N . ILE A 1 82 ? -2.241 3.412 -4.600 1.00 93.44 82 ILE A N 1
ATOM 665 C CA . ILE A 1 82 ? -3.065 2.735 -3.588 1.00 93.44 82 ILE A CA 1
ATOM 666 C C . ILE A 1 82 ? -2.496 2.982 -2.182 1.00 93.44 82 ILE A C 1
ATOM 668 O O . ILE A 1 82 ? -3.250 3.311 -1.268 1.00 93.44 82 ILE A O 1
ATOM 672 N N . TYR A 1 83 ? -1.175 2.885 -2.006 1.00 94.06 83 TYR A N 1
ATOM 673 C CA . TYR A 1 83 ? -0.510 3.161 -0.728 1.00 94.06 83 TYR A CA 1
ATOM 674 C C . TYR A 1 83 ? -0.729 4.596 -0.255 1.00 94.06 83 TYR A C 1
ATOM 676 O O . TYR A 1 83 ? -1.112 4.797 0.896 1.00 94.06 83 TYR A O 1
ATOM 684 N N . ALA A 1 84 ? -0.575 5.580 -1.143 1.00 92.00 84 ALA A N 1
ATOM 685 C CA . ALA A 1 84 ? -0.809 6.985 -0.822 1.00 92.00 84 ALA A CA 1
ATOM 686 C C . ALA A 1 84 ? -2.243 7.231 -0.317 1.00 92.00 84 ALA A C 1
ATOM 688 O O . ALA A 1 84 ? -2.444 7.936 0.674 1.00 92.00 84 ALA A O 1
ATOM 689 N N . ARG A 1 85 ? -3.246 6.597 -0.943 1.00 92.00 85 ARG A N 1
ATOM 690 C CA . ARG A 1 85 ? -4.646 6.676 -0.494 1.00 92.00 85 ARG A CA 1
ATOM 691 C C . ARG A 1 85 ? -4.854 6.052 0.881 1.00 92.00 85 ARG A C 1
ATOM 693 O O . ARG A 1 85 ? -5.506 6.661 1.726 1.00 92.00 85 ARG A O 1
ATOM 700 N N . ILE A 1 86 ? -4.298 4.864 1.117 1.00 91.50 86 ILE A N 1
ATOM 701 C CA . ILE A 1 86 ? -4.400 4.187 2.417 1.00 91.50 86 ILE A CA 1
ATOM 702 C C . ILE A 1 86 ? -3.775 5.055 3.510 1.00 91.50 86 ILE A C 1
ATOM 704 O O . ILE A 1 86 ? -4.413 5.307 4.530 1.00 91.50 86 ILE A O 1
ATOM 708 N N . PHE A 1 87 ? -2.563 5.554 3.273 1.00 91.69 87 PHE A N 1
ATOM 709 C CA . PHE A 1 87 ? -1.837 6.418 4.197 1.00 91.69 87 PHE A CA 1
ATOM 710 C C . PHE A 1 87 ? -2.633 7.685 4.531 1.00 91.69 87 PHE A C 1
ATOM 712 O O . PHE A 1 87 ? -2.844 8.005 5.702 1.00 91.69 87 PHE A O 1
ATOM 719 N N . TRP A 1 88 ? -3.171 8.357 3.507 1.00 90.50 88 TRP A N 1
ATOM 720 C CA . TRP A 1 88 ? -4.028 9.526 3.680 1.00 90.50 88 TRP A CA 1
ATOM 721 C C . TRP A 1 88 ? -5.249 9.226 4.550 1.00 90.50 88 TRP A C 1
ATOM 723 O O . TRP A 1 88 ? -5.522 9.968 5.493 1.00 90.50 88 TRP A O 1
ATOM 733 N N . ILE A 1 89 ? -5.965 8.132 4.269 1.00 87.88 89 ILE A N 1
ATOM 734 C CA . ILE A 1 89 ? -7.168 7.739 5.012 1.00 87.88 89 ILE A CA 1
ATOM 735 C C . ILE A 1 89 ? -6.826 7.374 6.460 1.00 87.88 89 ILE A C 1
ATOM 737 O O . ILE A 1 89 ? -7.560 7.777 7.358 1.00 87.88 89 ILE A O 1
ATOM 741 N N . ILE A 1 90 ? -5.722 6.667 6.718 1.00 84.94 90 ILE A N 1
ATOM 742 C CA . ILE A 1 90 ? -5.287 6.322 8.082 1.00 84.94 90 ILE A CA 1
ATOM 743 C C . ILE A 1 90 ? -4.964 7.586 8.875 1.00 84.94 90 ILE A C 1
ATOM 745 O O . ILE A 1 90 ? -5.498 7.769 9.971 1.00 84.94 90 ILE A O 1
ATOM 749 N N . ILE A 1 91 ? -4.161 8.494 8.314 1.00 83.19 91 ILE A N 1
ATOM 750 C CA . ILE A 1 91 ? -3.822 9.762 8.969 1.00 83.19 91 ILE A CA 1
ATOM 751 C C . ILE A 1 91 ? -5.074 10.599 9.201 1.00 83.19 91 ILE A C 1
ATOM 753 O O . ILE A 1 91 ? -5.250 11.170 10.282 1.00 83.19 91 ILE A O 1
ATOM 757 N N . HIS A 1 92 ? -5.954 10.689 8.202 1.00 74.81 92 HIS A N 1
ATOM 758 C CA . HIS A 1 92 ? -7.193 11.436 8.340 1.00 74.81 92 HIS A CA 1
ATOM 759 C C . HIS A 1 92 ? -8.103 10.821 9.392 1.00 74.81 92 HIS A C 1
ATOM 761 O O . HIS A 1 92 ? -8.553 11.579 10.240 1.00 74.81 92 HIS A O 1
ATOM 767 N N . ASN A 1 93 ? -8.290 9.499 9.416 1.00 70.62 93 ASN A N 1
ATOM 768 C CA . ASN A 1 93 ? -9.077 8.787 10.426 1.00 70.62 93 ASN A CA 1
ATOM 769 C C . ASN A 1 93 ? -8.498 8.955 11.833 1.00 70.62 93 ASN A C 1
ATOM 771 O O . ASN A 1 93 ? -9.238 9.283 12.760 1.00 70.62 93 ASN A O 1
ATOM 775 N N . LYS A 1 94 ? -7.175 8.835 12.009 1.00 61.69 94 LYS A N 1
ATOM 776 C CA . LYS A 1 94 ? -6.511 9.143 13.287 1.00 61.69 94 LYS A CA 1
ATOM 777 C C . LYS A 1 94 ? -6.766 10.592 13.712 1.00 61.69 94 LYS A C 1
ATOM 779 O O . LYS A 1 94 ? -7.038 10.865 14.883 1.00 61.69 94 LYS A O 1
ATOM 784 N N . LYS A 1 95 ? -6.730 11.535 12.764 1.00 54.94 95 LYS A N 1
ATOM 785 C CA . LYS A 1 95 ? -7.036 12.950 13.015 1.00 54.94 95 LYS A CA 1
ATOM 786 C C . LYS A 1 95 ? -8.525 13.191 13.284 1.00 54.94 95 LYS A C 1
ATOM 788 O O . LYS A 1 95 ? -8.813 14.028 14.128 1.00 54.94 95 LYS A O 1
ATOM 793 N N . THR A 1 96 ? -9.473 12.498 12.648 1.00 48.28 96 THR A N 1
ATOM 794 C CA . THR A 1 96 ? -10.918 12.634 12.929 1.00 48.28 96 THR A CA 1
ATOM 795 C C . THR A 1 96 ? -11.314 11.997 14.254 1.00 48.28 96 THR A C 1
ATOM 797 O O . THR A 1 96 ? -12.141 12.575 14.956 1.00 48.28 96 THR A O 1
ATOM 800 N N . ILE A 1 97 ? -10.671 10.897 14.657 1.00 48.38 97 ILE A N 1
ATOM 801 C CA . ILE A 1 97 ? -10.842 10.300 15.989 1.00 48.38 97 ILE A CA 1
ATOM 802 C C . ILE A 1 97 ? -10.315 11.258 17.075 1.00 48.38 97 ILE A C 1
ATOM 804 O O . ILE A 1 97 ? -10.996 11.482 18.074 1.00 48.38 97 ILE A O 1
ATOM 808 N N . LYS A 1 98 ? -9.184 11.949 16.846 1.00 40.38 98 LYS A N 1
ATOM 809 C CA . LYS A 1 98 ? -8.693 13.012 17.752 1.00 40.38 98 LYS A CA 1
ATOM 810 C C . LYS A 1 98 ? -9.486 14.333 17.670 1.00 40.38 98 LYS A C 1
ATOM 812 O O . LYS A 1 98 ? -9.539 15.080 18.644 1.00 40.38 98 LYS A O 1
ATOM 817 N N . LYS A 1 99 ? -10.147 14.644 16.547 1.00 39.03 99 LYS A N 1
ATOM 818 C CA . LYS A 1 99 ? -10.859 15.924 16.315 1.00 39.03 99 LYS A CA 1
ATOM 819 C C . LYS A 1 99 ? -12.267 16.022 16.907 1.00 39.03 99 LYS A C 1
ATOM 821 O O . LYS A 1 99 ? -12.907 17.057 16.726 1.00 39.03 99 LYS A O 1
ATOM 826 N N . ARG A 1 100 ? -12.748 15.047 17.687 1.00 40.03 100 ARG A N 1
ATOM 827 C CA . ARG A 1 100 ? -13.952 15.282 18.513 1.00 40.03 100 ARG A CA 1
ATOM 828 C C . ARG A 1 100 ? -13.736 16.289 19.653 1.00 40.03 100 ARG A C 1
ATOM 830 O O . ARG A 1 100 ? -14.711 16.701 20.270 1.00 40.03 100 ARG A O 1
ATOM 837 N N . LYS A 1 101 ? -12.513 16.785 19.875 1.00 46.03 101 LYS A N 1
ATOM 838 C CA . LYS A 1 101 ? -12.249 17.936 20.752 1.00 46.03 101 LYS A CA 1
ATOM 839 C C . LYS A 1 101 ? -11.202 18.870 20.147 1.00 46.03 101 LYS A C 1
ATOM 841 O O . LYS A 1 101 ? -10.037 18.781 20.499 1.00 46.03 101 LYS A O 1
ATOM 846 N N . THR A 1 102 ? -11.594 19.750 19.222 1.00 42.91 102 THR A N 1
ATOM 847 C CA . THR A 1 102 ? -11.039 21.121 19.082 1.00 42.91 102 THR A CA 1
ATOM 848 C C . THR A 1 102 ? -11.683 21.838 17.891 1.00 42.91 102 THR A C 1
ATOM 850 O O . THR A 1 102 ? -11.429 21.515 16.731 1.00 42.91 102 THR A O 1
ATOM 853 N N . LYS A 1 103 ? -12.509 22.861 18.157 1.00 42.56 103 LYS A N 1
ATOM 854 C CA . LYS A 1 103 ? -12.870 23.857 17.136 1.00 42.56 103 LYS A CA 1
ATOM 855 C C . LYS A 1 103 ? -11.592 24.607 16.761 1.00 42.56 103 LYS A C 1
ATOM 857 O O . LYS A 1 103 ? -11.048 25.334 17.586 1.00 42.56 103 LYS A O 1
ATOM 862 N N . THR A 1 104 ? -11.109 24.449 15.532 1.00 49.25 104 THR A N 1
ATOM 863 C CA . THR A 1 104 ? -9.995 25.259 15.026 1.00 49.25 104 THR A CA 1
ATOM 864 C C . THR A 1 104 ? -10.453 26.719 14.964 1.00 49.25 104 THR A C 1
ATOM 866 O O . THR A 1 104 ? -11.339 27.068 14.181 1.00 49.25 104 THR A O 1
ATOM 869 N N . LYS A 1 105 ? -9.906 27.574 15.835 1.00 50.91 105 LYS A N 1
ATOM 870 C CA . LYS A 1 105 ? -10.230 29.005 15.873 1.00 50.91 105 LYS A CA 1
ATOM 871 C C . LYS A 1 105 ? -9.541 29.665 14.676 1.00 50.91 105 LYS A C 1
ATOM 873 O O . LYS A 1 105 ? -8.327 29.820 14.666 1.00 50.91 105 LYS A O 1
ATOM 878 N N . ILE A 1 106 ? -10.301 29.999 13.632 1.00 54.16 106 ILE A N 1
ATOM 879 C CA . ILE A 1 106 ? -9.776 30.729 12.470 1.00 54.16 106 ILE A CA 1
ATOM 880 C C . ILE A 1 106 ? -9.500 32.172 12.907 1.00 54.16 106 ILE A C 1
ATOM 882 O O . ILE A 1 106 ? -10.438 32.930 13.156 1.00 54.16 106 ILE A O 1
ATOM 886 N N . ILE A 1 107 ? -8.221 32.535 13.017 1.00 57.56 107 ILE A N 1
ATOM 887 C CA . ILE A 1 107 ? -7.776 33.853 13.505 1.00 57.56 107 ILE A CA 1
ATOM 888 C C . ILE A 1 107 ? -7.888 34.922 12.397 1.00 57.56 107 ILE A C 1
ATOM 890 O O . ILE A 1 107 ? -8.211 36.075 12.663 1.00 57.56 107 ILE A O 1
ATOM 894 N N . SER A 1 108 ? -7.715 34.540 11.128 1.00 63.19 108 SER A N 1
ATOM 895 C CA . SER A 1 108 ? -7.763 35.464 9.984 1.00 63.19 108 SER A CA 1
ATOM 896 C C . SER A 1 108 ? -9.194 35.727 9.488 1.00 63.19 108 SER A C 1
ATOM 898 O O . SER A 1 108 ? -9.909 34.806 9.080 1.00 63.19 108 SER A O 1
ATOM 900 N N . ARG A 1 109 ? -9.602 37.008 9.438 1.00 59.81 109 ARG A N 1
ATOM 901 C CA . ARG A 1 109 ? -10.899 37.443 8.871 1.00 59.81 109 ARG A CA 1
ATOM 902 C C . ARG A 1 109 ? -11.071 37.017 7.404 1.00 59.81 109 ARG A C 1
ATOM 904 O O . ARG A 1 109 ? -12.169 36.616 7.020 1.00 59.81 109 ARG A O 1
ATOM 911 N N . ARG A 1 110 ? -9.996 37.053 6.601 1.00 64.81 110 ARG A N 1
ATOM 912 C CA . ARG A 1 110 ? -10.002 36.618 5.187 1.00 64.81 110 ARG A CA 1
ATOM 913 C C . ARG A 1 110 ? -10.277 35.119 5.059 1.00 64.81 110 ARG A C 1
ATOM 915 O O . ARG A 1 110 ? -11.154 34.727 4.296 1.00 64.81 110 ARG A O 1
ATOM 922 N N . LEU A 1 111 ? -9.608 34.290 5.863 1.00 56.25 111 LEU A N 1
ATOM 923 C CA . LEU A 1 111 ? -9.827 32.839 5.848 1.00 56.25 111 LEU A CA 1
ATOM 924 C C . LEU A 1 111 ? -11.228 32.467 6.351 1.00 56.25 111 LEU A C 1
ATOM 926 O O . LEU A 1 111 ? -11.860 31.559 5.818 1.00 56.25 111 LEU A O 1
ATOM 930 N N . LYS A 1 112 ? -11.744 33.196 7.350 1.00 67.62 112 LYS A N 1
ATOM 931 C CA . LYS A 1 112 ? -13.100 32.986 7.875 1.00 67.62 112 LYS A CA 1
ATOM 932 C C . LYS A 1 112 ? -14.164 33.270 6.807 1.00 67.62 112 LYS A C 1
ATOM 934 O O . LYS A 1 112 ? -15.130 32.516 6.716 1.00 67.62 112 LYS A O 1
ATOM 939 N N . LYS A 1 113 ? -13.957 34.296 5.966 1.00 68.12 113 LYS A N 1
ATOM 940 C CA . LYS A 1 113 ? -14.796 34.564 4.784 1.00 68.12 113 LYS A CA 1
ATOM 941 C C . LYS A 1 113 ? -14.727 33.427 3.761 1.00 68.12 113 LYS A C 1
ATOM 943 O O . LYS A 1 113 ? -15.775 32.953 3.343 1.00 68.12 113 LYS A O 1
ATOM 948 N N . LEU A 1 114 ? -13.532 32.946 3.412 1.00 64.31 114 LEU A N 1
ATOM 949 C CA . LEU A 1 114 ? -13.362 31.860 2.432 1.00 64.31 114 LEU A CA 1
ATOM 950 C C . LEU A 1 114 ? -14.021 30.548 2.876 1.00 64.31 114 LEU A C 1
ATOM 952 O O . LEU A 1 114 ? -14.725 29.920 2.092 1.00 64.31 114 LEU A O 1
ATOM 956 N N . VAL A 1 115 ? -13.861 30.165 4.145 1.00 65.69 115 VAL A N 1
ATOM 957 C CA . VAL A 1 115 ? -14.521 28.973 4.707 1.00 65.69 115 VAL A CA 1
ATOM 958 C C . VAL A 1 115 ? -16.041 29.160 4.798 1.00 65.69 115 VAL A C 1
ATOM 960 O O . VAL A 1 115 ? -16.793 28.199 4.660 1.00 65.69 115 VAL A O 1
ATOM 963 N N . GLY A 1 116 ? -16.515 30.389 5.023 1.00 66.50 116 GLY A N 1
ATOM 964 C CA . GLY A 1 116 ? -17.940 30.712 4.932 1.00 66.50 116 GLY A CA 1
ATOM 965 C C . GLY A 1 116 ? -18.480 30.501 3.517 1.00 66.50 116 GLY A C 1
ATOM 966 O O . GLY A 1 116 ? -19.489 29.825 3.343 1.00 66.50 116 GLY A O 1
ATOM 967 N N . LEU A 1 117 ? -17.773 31.011 2.507 1.00 61.12 117 LEU A N 1
ATOM 968 C CA . LEU A 1 117 ? -18.153 30.886 1.099 1.00 61.12 117 LEU A CA 1
ATOM 969 C C . LEU A 1 117 ? -18.099 29.434 0.606 1.00 61.12 117 LEU A C 1
ATOM 971 O O . LEU A 1 117 ? -19.012 29.001 -0.089 1.00 61.12 117 LEU A O 1
ATOM 975 N N . SER A 1 118 ? -17.102 28.644 1.012 1.00 56.41 118 SER A N 1
ATOM 976 C CA . SER A 1 118 ? -17.008 27.234 0.606 1.00 56.41 118 SER A CA 1
ATOM 977 C C . SER A 1 118 ? -18.116 26.358 1.195 1.00 56.41 118 SER A C 1
ATOM 979 O O . SER A 1 118 ? -18.560 25.411 0.551 1.00 56.41 118 SER A O 1
ATOM 981 N N . LYS A 1 119 ? -18.628 26.695 2.385 1.00 61.81 119 LYS A N 1
ATOM 982 C CA . LYS A 1 119 ? -19.812 26.034 2.953 1.00 61.81 119 LYS A CA 1
ATOM 983 C C . LYS A 1 119 ? -21.092 26.368 2.192 1.00 61.81 119 LYS A C 1
ATOM 985 O O . LYS A 1 119 ? -21.934 25.492 2.051 1.00 61.81 119 LYS A O 1
ATOM 990 N N . VAL A 1 120 ? -21.205 27.589 1.666 1.00 58.19 120 VAL A N 1
ATOM 991 C CA . VAL A 1 120 ? -22.304 27.968 0.762 1.00 58.19 120 VAL A CA 1
ATOM 992 C C . VAL A 1 120 ? -22.200 27.202 -0.567 1.00 58.19 120 VAL A C 1
ATOM 994 O O . VAL A 1 120 ? -23.219 26.792 -1.114 1.00 58.19 120 VAL A O 1
ATOM 997 N N . ILE A 1 121 ? -20.978 26.922 -1.040 1.00 51.84 121 ILE A N 1
ATOM 998 C CA . ILE A 1 121 ? -20.711 26.065 -2.212 1.00 51.84 121 ILE A CA 1
ATOM 999 C C . ILE A 1 121 ? -21.100 24.604 -1.972 1.00 51.84 121 ILE A C 1
ATOM 1001 O O . ILE A 1 121 ? -21.708 23.989 -2.839 1.00 51.84 121 ILE A O 1
ATOM 1005 N N . GLY A 1 122 ? -20.859 24.068 -0.775 1.00 46.09 122 GLY A N 1
ATOM 1006 C CA . GLY A 1 122 ? -21.339 22.732 -0.407 1.00 46.09 122 GLY A CA 1
ATOM 1007 C C . GLY A 1 122 ? -22.868 22.600 -0.347 1.00 46.09 122 GLY A C 1
ATOM 1008 O O . GLY A 1 122 ? -23.377 21.493 -0.467 1.00 46.09 122 GLY A O 1
ATOM 1009 N N . SER A 1 123 ? -23.603 23.707 -0.188 1.00 47.44 123 SER A N 1
ATOM 1010 C CA . SER A 1 123 ? -25.075 23.735 -0.198 1.00 47.44 123 SER A CA 1
ATOM 1011 C C . SER A 1 123 ? -25.693 24.045 -1.570 1.00 47.44 123 SER A C 1
ATOM 1013 O O . SER A 1 123 ? -26.908 24.199 -1.669 1.00 47.44 123 SER A O 1
ATOM 1015 N N . PHE A 1 124 ? -24.890 24.148 -2.636 1.00 41.88 124 PHE A N 1
ATOM 1016 C CA . PHE A 1 124 ? -25.347 24.541 -3.975 1.00 41.88 124 PHE A CA 1
ATOM 1017 C C . PHE A 1 124 ? -25.948 23.388 -4.809 1.00 41.88 124 PHE A C 1
ATOM 1019 O O . PHE A 1 124 ? -25.799 23.354 -6.025 1.00 41.88 124 PHE A O 1
ATOM 1026 N N . GLU A 1 125 ? -26.703 22.484 -4.177 1.00 44.12 125 GLU A N 1
ATOM 1027 C CA . GLU A 1 125 ? -27.659 21.619 -4.891 1.00 44.12 125 GLU A CA 1
ATOM 1028 C C . GLU A 1 125 ? -29.015 22.308 -5.157 1.00 44.12 125 GLU A C 1
ATOM 1030 O O . GLU A 1 125 ? -29.880 21.727 -5.802 1.00 44.12 125 GLU A O 1
ATOM 1035 N N . MET A 1 126 ? -29.231 23.574 -4.762 1.00 49.31 126 MET A N 1
ATOM 1036 C CA . MET A 1 126 ? -30.460 24.301 -5.126 1.00 49.31 126 MET A CA 1
ATOM 1037 C C . MET A 1 126 ? -30.221 25.764 -5.538 1.00 49.31 126 MET A C 1
ATOM 1039 O O . MET A 1 126 ? -29.795 26.595 -4.742 1.00 49.31 126 MET A O 1
ATOM 1043 N N . LYS A 1 127 ? -30.579 26.053 -6.801 1.00 51.75 127 LYS A N 1
ATOM 1044 C CA . LYS A 1 127 ? -30.878 27.355 -7.441 1.00 51.75 127 LYS A CA 1
ATOM 1045 C C . LYS A 1 127 ? -29.854 28.484 -7.243 1.00 51.75 127 LYS A C 1
ATOM 1047 O O . LYS A 1 127 ? -29.949 29.306 -6.333 1.00 51.75 127 LYS A O 1
ATOM 1052 N N . ILE A 1 128 ? -28.934 28.602 -8.197 1.00 49.94 128 ILE A N 1
ATOM 1053 C CA . ILE A 1 128 ? -27.972 29.708 -8.265 1.00 49.94 128 ILE A CA 1
ATOM 1054 C C . ILE A 1 128 ? -28.572 30.874 -9.051 1.00 49.94 128 ILE A C 1
ATOM 1056 O O . ILE A 1 128 ? -28.902 30.720 -10.221 1.00 49.94 128 ILE A O 1
ATOM 1060 N N . LYS A 1 129 ? -28.688 32.049 -8.417 1.00 54.88 129 LYS A N 1
ATOM 1061 C CA . LYS A 1 129 ? -28.891 33.327 -9.119 1.00 54.88 129 LYS A CA 1
ATOM 1062 C C . LYS A 1 129 ? -27.585 33.719 -9.824 1.00 54.88 129 LYS A C 1
ATOM 1064 O O . LYS A 1 129 ? -26.550 33.822 -9.161 1.00 54.88 129 LYS A O 1
ATOM 1069 N N . GLU A 1 130 ? -27.657 33.959 -11.133 1.00 55.00 130 GLU A N 1
ATOM 1070 C CA . GLU A 1 130 ? -26.532 34.259 -12.043 1.00 55.00 130 GLU A CA 1
ATOM 1071 C C . GLU A 1 130 ? -25.594 35.376 -11.563 1.00 55.00 130 GLU A C 1
ATOM 1073 O O . GLU A 1 130 ? -24.387 35.304 -11.798 1.00 55.00 130 GLU A O 1
ATOM 1078 N N . SER A 1 131 ? -26.097 36.344 -10.794 1.00 59.19 131 SER A N 1
ATOM 1079 C CA . SER A 1 131 ? -25.305 37.488 -10.324 1.00 59.19 131 SER A CA 1
ATOM 1080 C C . SER A 1 131 ? -24.080 37.106 -9.482 1.00 59.19 131 SER A C 1
ATOM 1082 O O . SER A 1 131 ? -23.060 37.790 -9.530 1.00 59.19 131 SER A O 1
ATOM 1084 N N . LYS A 1 132 ? -24.123 35.984 -8.745 1.00 59.09 132 LYS A N 1
ATOM 1085 C CA . LYS A 1 132 ? -22.967 35.515 -7.954 1.00 59.09 132 LYS A CA 1
ATOM 1086 C C . LYS A 1 132 ? -21.883 34.855 -8.807 1.00 59.09 132 LYS A C 1
ATOM 1088 O O . LYS A 1 132 ? -20.723 34.834 -8.402 1.00 59.09 132 LYS A O 1
ATOM 1093 N N . PHE A 1 133 ? -22.237 34.323 -9.976 1.00 59.81 133 PHE A N 1
ATOM 1094 C CA . PHE A 1 133 ? -21.258 33.760 -10.907 1.00 59.81 133 PHE A CA 1
ATOM 1095 C C . PHE A 1 133 ? -20.501 34.852 -11.663 1.00 59.81 133 PHE A C 1
ATOM 1097 O O . PHE A 1 133 ? -19.307 34.693 -11.917 1.00 59.81 133 PHE A O 1
ATOM 1104 N N . GLU A 1 134 ? -21.150 35.977 -11.969 1.00 62.09 134 GLU A N 1
ATOM 1105 C CA . GLU A 1 134 ? -20.487 37.120 -12.606 1.00 62.09 134 GLU A CA 1
ATOM 1106 C C . GLU A 1 134 ? -19.422 37.767 -11.718 1.00 62.09 134 GLU A C 1
ATOM 1108 O O . GLU A 1 134 ? -18.355 38.121 -12.220 1.00 62.09 134 GLU A O 1
ATOM 1113 N N . GLU A 1 135 ? -19.646 37.863 -10.403 1.00 60.97 135 GLU A N 1
ATOM 1114 C CA . GLU A 1 135 ? -18.615 38.352 -9.473 1.00 60.97 135 GLU A CA 1
ATOM 1115 C C . GLU A 1 135 ? -17.375 37.450 -9.466 1.00 60.97 135 GLU A C 1
ATOM 1117 O O . GLU A 1 135 ? -16.245 37.941 -9.487 1.00 60.97 135 GLU A O 1
ATOM 1122 N N . ILE A 1 136 ? -17.572 36.128 -9.500 1.00 62.56 136 ILE A N 1
ATOM 1123 C CA . ILE A 1 136 ? -16.470 35.159 -9.530 1.00 62.56 136 ILE A CA 1
ATOM 1124 C C . ILE A 1 136 ? -15.720 35.236 -10.867 1.00 62.56 136 ILE A C 1
ATOM 1126 O O . ILE A 1 136 ? -14.488 35.244 -10.876 1.00 62.56 136 ILE A O 1
ATOM 1130 N N . ARG A 1 137 ? -16.431 35.354 -11.998 1.00 61.16 137 ARG A N 1
ATOM 1131 C CA . ARG A 1 137 ? -15.804 35.495 -13.325 1.00 61.16 137 ARG A CA 1
ATOM 1132 C C . ARG A 1 137 ? -15.017 36.798 -13.460 1.00 61.16 137 ARG A C 1
ATOM 1134 O O . ARG A 1 137 ? -13.884 36.760 -13.929 1.00 61.16 137 ARG A O 1
ATOM 1141 N N . LYS A 1 138 ? -15.562 37.932 -13.000 1.00 69.00 138 LYS A N 1
ATOM 1142 C CA . LYS A 1 138 ? -14.849 39.226 -13.000 1.00 69.00 138 LYS A CA 1
ATOM 1143 C C . LYS A 1 138 ? -13.591 39.203 -12.136 1.00 69.00 138 LYS A C 1
ATOM 1145 O O . LYS A 1 138 ? -12.635 39.908 -12.443 1.00 69.00 138 LYS A O 1
ATOM 1150 N N . PHE A 1 139 ? -13.592 38.416 -11.062 1.00 60.66 139 PHE A N 1
ATOM 1151 C CA . PHE A 1 139 ? -12.419 38.257 -10.211 1.00 60.66 139 PHE A CA 1
ATOM 1152 C C . PHE A 1 139 ? -11.333 37.398 -10.873 1.00 60.66 139 PHE A C 1
ATOM 1154 O O . PHE A 1 139 ? -10.162 37.759 -10.819 1.00 60.66 139 PHE A O 1
ATOM 1161 N N . LEU A 1 140 ? -11.710 36.295 -11.526 1.00 59.53 140 LEU A N 1
ATOM 1162 C CA . LEU A 1 140 ? -10.760 35.397 -12.190 1.00 59.53 140 LEU A CA 1
ATOM 1163 C C . LEU A 1 140 ? -10.183 35.971 -13.493 1.00 59.53 140 LEU A C 1
ATOM 1165 O O . LEU A 1 140 ? -9.032 35.699 -13.795 1.00 59.53 140 LEU A O 1
ATOM 1169 N N . GLY A 1 141 ? -10.936 36.792 -14.232 1.00 44.19 141 GLY A N 1
ATOM 1170 C CA . GLY A 1 141 ? -10.470 37.432 -15.473 1.00 44.19 141 GLY A CA 1
ATOM 1171 C C . GLY A 1 141 ? -9.521 38.628 -15.290 1.00 44.19 141 GLY A C 1
ATOM 1172 O O . GLY A 1 141 ? -9.251 39.329 -16.258 1.00 44.19 141 GLY A O 1
ATOM 1173 N N . LYS A 1 142 ? -9.068 38.910 -14.061 1.00 47.81 142 LYS A N 1
ATOM 1174 C CA . LYS A 1 142 ? -8.057 39.941 -13.747 1.00 47.81 142 LYS A CA 1
ATOM 1175 C C . LYS A 1 142 ? -6.679 39.352 -13.385 1.00 47.81 142 LYS A C 1
ATOM 1177 O O . LYS A 1 142 ? -5.825 40.093 -12.900 1.00 47.81 142 LYS A O 1
ATOM 1182 N N . LEU A 1 143 ? -6.493 38.047 -13.585 1.00 41.09 143 LEU A N 1
ATOM 1183 C CA . LEU A 1 143 ? -5.208 37.335 -13.572 1.00 41.09 143 LEU A CA 1
ATOM 1184 C C . LEU A 1 143 ? -4.771 37.071 -15.013 1.00 41.09 143 LEU A C 1
ATOM 1186 O O . LEU A 1 143 ? -3.548 37.129 -15.248 1.00 41.09 143 LEU A O 1
#

Organism: NCBI:txid1481888

Radius of gyration: 21.41 Å; chains: 1; bounding box: 46×56×36 Å

pLDDT: mean 76.0, std 17.84, range [39.03, 95.69]

Sequence (143 aa):
MNVNPLFYECKLIKQVVYKLKNQLGRTLQFRKLMQVYKTLKKYISGAEIDNFENIIEEAAMSLIDLIHRRLLTPACSLILSIYARIFWIIIHNKKTIKKRKTKTKIISRRLKKLVGLSKVIGSFEMKIKESKFEEIRKFLGKL

Foldseek 3Di:
DPQQPCPVLLVVLVVLLVVCCVPCVPPPLSVLSVVLSVQSVCVSVVDDDPPNLVSLVVSLVVLVVCVVVVHPVVSSVVSNVSSVVVNVSVVVVVVVVVPVDDDPPDPDPVVVVVVVVVVVVVVPPDDDDCVVVVVVVVVVVVD